Protein AF-A0A399WDZ6-F1 (afdb_monomer_lite)

Foldseek 3Di:
DPPDPDALVVVQVVLVVLQVVQVVCCVVVVDVDRPSPPPDRDDHPDDPDDDDDPVRVVVLVDCVNPPDDLVNVLVVCCVPVVDDSVCSVPFDPVQADPVVRGGD

pLDDT: mean 90.67, std 9.05, range [41.16, 97.75]

Structure (mmCIF, N/CA/C/O backbone):
data_AF-A0A399WDZ6-F1
#
_entry.id   AF-A0A399WDZ6-F1
#
loop_
_atom_site.group_PDB
_atom_site.id
_atom_site.type_symbol
_atom_site.label_atom_id
_atom_site.label_alt_id
_atom_site.label_comp_id
_atom_site.label_asym_id
_atom_site.label_entity_id
_atom_site.label_seq_id
_atom_site.pdbx_PDB_ins_code
_atom_site.Cartn_x
_atom_site.Cartn_y
_atom_site.Cartn_z
_atom_site.occupancy
_atom_site.B_iso_or_equiv
_atom_site.auth_seq_id
_atom_site.auth_comp_id
_atom_site.auth_asym_id
_atom_site.auth_atom_id
_atom_site.pdbx_PDB_model_num
ATOM 1 N N . MET A 1 1 ? 4.272 -5.775 28.951 1.00 41.16 1 MET A N 1
ATOM 2 C CA . MET A 1 1 ? 4.344 -7.203 28.581 1.00 41.16 1 MET A CA 1
ATOM 3 C C . MET A 1 1 ? 3.533 -7.409 27.307 1.00 41.16 1 MET A C 1
ATOM 5 O O . MET A 1 1 ? 2.315 -7.360 27.382 1.00 41.16 1 MET A O 1
ATOM 9 N N . GLN A 1 2 ? 4.178 -7.567 26.145 1.00 49.94 2 GLN A N 1
ATOM 10 C CA . GLN A 1 2 ? 3.526 -8.146 24.962 1.00 49.94 2 GLN A CA 1
ATOM 11 C C . GLN A 1 2 ? 3.496 -9.661 25.185 1.00 49.94 2 GLN A C 1
ATOM 13 O O . GLN A 1 2 ? 4.463 -10.357 24.896 1.00 49.94 2 GLN A O 1
ATOM 18 N N . LYS A 1 3 ? 2.438 -10.148 25.831 1.00 55.03 3 LYS A N 1
ATOM 19 C CA . LYS A 1 3 ? 2.108 -11.573 25.844 1.00 55.03 3 LYS A CA 1
ATOM 20 C C . LYS A 1 3 ? 1.073 -11.753 24.744 1.00 55.03 3 LYS A C 1
ATOM 22 O O . LYS A 1 3 ? -0.061 -11.356 24.954 1.00 55.03 3 LYS A O 1
ATOM 27 N N . ASP A 1 4 ? 1.567 -12.157 23.574 1.00 60.12 4 ASP A N 1
ATOM 28 C CA . ASP A 1 4 ? 0.886 -12.744 22.406 1.00 60.12 4 ASP A CA 1
ATOM 29 C C . ASP A 1 4 ? 1.540 -12.224 21.118 1.00 60.12 4 ASP A C 1
ATOM 31 O O . ASP A 1 4 ? 1.784 -11.029 20.962 1.00 60.12 4 ASP A O 1
ATOM 35 N N . GLY A 1 5 ? 1.879 -13.134 20.200 1.00 74.25 5 GLY A N 1
ATOM 36 C CA . GLY A 1 5 ? 2.764 -12.904 19.045 1.00 74.25 5 GLY A CA 1
ATOM 37 C C . GLY A 1 5 ? 2.246 -11.971 17.938 1.00 74.25 5 GLY A C 1
ATOM 38 O O . GLY A 1 5 ? 2.751 -12.021 16.818 1.00 74.25 5 GLY A O 1
ATOM 39 N N . ALA A 1 6 ? 1.243 -11.132 18.205 1.00 78.81 6 ALA A N 1
ATOM 40 C CA . ALA A 1 6 ? 0.711 -10.176 17.241 1.00 78.81 6 ALA A CA 1
ATOM 41 C C . ALA A 1 6 ? 1.533 -8.875 17.213 1.00 78.81 6 ALA A C 1
ATOM 43 O O . ALA A 1 6 ? 1.940 -8.339 18.245 1.00 78.81 6 ALA A O 1
ATOM 44 N N . LYS A 1 7 ? 1.736 -8.308 16.016 1.00 87.50 7 LYS A N 1
ATOM 45 C CA . LYS A 1 7 ? 2.397 -7.002 15.862 1.00 87.50 7 LYS A CA 1
ATOM 46 C C . LYS A 1 7 ? 1.551 -5.900 16.506 1.00 87.50 7 LYS A C 1
ATOM 48 O O . LYS A 1 7 ? 0.327 -5.902 16.391 1.00 87.50 7 LYS A O 1
ATOM 53 N N . ALA A 1 8 ? 2.205 -4.900 17.098 1.00 90.44 8 ALA A N 1
ATOM 54 C CA . ALA A 1 8 ? 1.529 -3.753 17.715 1.00 90.44 8 ALA A CA 1
ATOM 55 C C . ALA A 1 8 ? 0.570 -3.026 16.751 1.00 90.44 8 ALA A C 1
ATOM 57 O O . ALA A 1 8 ? -0.494 -2.566 17.160 1.00 90.44 8 ALA A O 1
ATOM 58 N N . SER A 1 9 ? 0.911 -2.968 15.458 1.00 90.62 9 SER A N 1
ATOM 59 C CA . SER A 1 9 ? 0.037 -2.427 14.412 1.00 90.62 9 SER A CA 1
ATOM 60 C C . SER A 1 9 ? -1.249 -3.239 14.244 1.00 90.62 9 SER A C 1
ATOM 62 O O . SER A 1 9 ? -2.323 -2.653 14.144 1.00 90.62 9 SER A O 1
ATOM 64 N N . THR A 1 10 ? -1.159 -4.570 14.275 1.00 91.69 10 THR A N 1
ATOM 65 C CA . THR A 1 10 ? -2.316 -5.473 14.221 1.00 91.69 10 THR A CA 1
ATOM 66 C C . THR A 1 10 ? -3.226 -5.265 15.426 1.00 91.69 10 THR A C 1
ATOM 68 O O . THR A 1 10 ? -4.429 -5.084 15.260 1.00 91.69 10 THR A O 1
ATOM 71 N N . VAL A 1 11 ? -2.657 -5.202 16.634 1.00 92.75 11 VAL A N 1
ATOM 72 C CA . VAL A 1 11 ? -3.432 -4.943 17.858 1.00 92.75 11 VAL A CA 1
ATOM 73 C C . VAL A 1 11 ? -4.136 -3.587 17.779 1.00 92.75 11 VAL A C 1
ATOM 75 O O . VAL A 1 11 ? -5.332 -3.496 18.035 1.00 92.75 11 VAL A O 1
ATOM 78 N N . ASN A 1 12 ? -3.434 -2.537 17.345 1.00 93.62 12 ASN A N 1
ATOM 79 C CA . ASN A 1 12 ? -4.028 -1.211 17.173 1.00 93.62 12 ASN A CA 1
ATOM 80 C C . ASN A 1 12 ? -5.157 -1.193 16.134 1.00 93.62 12 ASN A C 1
ATOM 82 O O . ASN A 1 12 ? -6.135 -0.461 16.315 1.00 93.62 12 ASN A O 1
ATOM 86 N N . GLN A 1 13 ? -5.043 -1.985 15.065 1.00 94.06 13 GLN A N 1
ATOM 87 C CA . GLN A 1 13 ? -6.107 -2.142 14.077 1.00 94.06 13 GLN A CA 1
ATOM 88 C C . GLN A 1 13 ? -7.344 -2.783 14.712 1.00 94.06 13 GLN A C 1
ATOM 90 O O . GLN A 1 13 ? -8.441 -2.246 14.571 1.00 94.06 13 GLN A O 1
ATOM 95 N N . TYR A 1 14 ? -7.175 -3.861 15.483 1.00 94.12 14 TYR A N 1
ATOM 96 C CA . TYR A 1 14 ? -8.278 -4.497 16.208 1.00 94.12 14 TYR A CA 1
ATOM 97 C C . TYR A 1 14 ? -8.916 -3.558 17.231 1.00 94.12 14 TYR A C 1
ATOM 99 O O . TYR A 1 14 ? -10.137 -3.427 17.251 1.00 94.12 14 TYR A O 1
ATOM 107 N N . CYS A 1 15 ? -8.119 -2.827 18.015 1.00 94.62 15 CYS A N 1
ATOM 108 C CA . CYS A 1 15 ? -8.645 -1.819 18.935 1.00 94.62 15 CYS A CA 1
ATOM 109 C C . CYS A 1 15 ? -9.438 -0.725 18.206 1.00 94.62 15 CYS A C 1
ATOM 111 O O . CYS A 1 15 ? -10.425 -0.236 18.748 1.00 94.62 15 CYS A O 1
ATOM 113 N N . SER A 1 16 ? -9.025 -0.343 16.993 1.00 94.75 16 SER A N 1
ATOM 114 C CA . SER A 1 16 ? -9.726 0.675 16.199 1.00 94.75 16 SER A CA 1
ATOM 115 C C . SER A 1 16 ? -11.075 0.160 15.687 1.00 94.75 16 SER A C 1
ATOM 117 O O . SER A 1 16 ? -12.072 0.864 15.808 1.00 94.75 16 SER A O 1
ATOM 119 N N . VAL A 1 17 ? -11.125 -1.082 15.192 1.00 96.00 17 VAL A N 1
ATOM 120 C CA . VAL A 1 17 ? -12.378 -1.732 14.766 1.00 96.00 17 VAL A CA 1
ATOM 121 C C . VAL A 1 17 ? -13.325 -1.924 15.951 1.00 96.00 17 VAL A C 1
ATOM 123 O O . VAL A 1 17 ? -14.499 -1.579 15.863 1.00 96.00 17 VAL A O 1
ATOM 126 N N . LEU A 1 18 ? -12.820 -2.413 17.085 1.00 95.62 18 LEU A N 1
ATOM 127 C CA . LEU A 1 18 ? -13.633 -2.629 18.281 1.00 95.62 18 LEU A CA 1
ATOM 128 C C . LEU A 1 18 ? -14.184 -1.313 18.842 1.00 95.62 18 LEU A C 1
ATOM 130 O O . LEU A 1 18 ? -15.350 -1.251 19.225 1.00 95.62 18 LEU A O 1
ATOM 134 N N . ARG A 1 19 ? -13.369 -0.249 18.849 1.00 95.94 19 ARG A N 1
ATOM 135 C CA . ARG A 1 19 ? -13.824 1.088 19.238 1.00 95.94 19 ARG A CA 1
ATOM 136 C C . ARG A 1 19 ? -14.983 1.550 18.356 1.00 95.94 19 ARG A C 1
ATOM 138 O O . ARG A 1 19 ? -15.988 1.962 18.916 1.00 95.94 19 ARG A O 1
ATOM 145 N N . LEU A 1 20 ? -14.863 1.410 17.032 1.00 96.00 20 LEU A N 1
ATOM 146 C CA . LEU A 1 20 ? -15.913 1.779 16.077 1.00 96.00 20 LEU A CA 1
ATOM 147 C C . LEU A 1 20 ? -17.227 1.029 16.343 1.00 96.00 20 LEU A C 1
ATOM 149 O O . LEU A 1 20 ? -18.284 1.648 16.408 1.00 96.00 20 LEU A O 1
ATOM 153 N N . ILE A 1 21 ? -17.160 -0.293 16.529 1.00 96.81 21 ILE A N 1
ATOM 154 C CA . ILE A 1 21 ? -18.346 -1.120 16.803 1.00 96.81 21 ILE A CA 1
ATOM 155 C C . ILE A 1 21 ? -19.033 -0.675 18.100 1.00 96.81 21 ILE A C 1
ATOM 157 O O . ILE A 1 21 ? -20.256 -0.571 18.151 1.00 96.81 21 ILE A O 1
ATOM 161 N N . LEU A 1 22 ? -18.258 -0.398 19.151 1.00 96.75 22 LEU A N 1
ATOM 162 C CA . LEU A 1 22 ? -18.805 0.011 20.443 1.00 96.75 22 LEU A CA 1
ATOM 163 C C . LEU A 1 22 ? -19.307 1.456 20.443 1.00 96.75 22 LEU A C 1
ATOM 165 O O . LEU A 1 22 ? -20.286 1.738 21.121 1.00 96.75 22 LEU A O 1
ATOM 169 N N . ASP A 1 23 ? -18.698 2.354 19.666 1.00 96.50 23 ASP A N 1
ATOM 170 C CA . ASP A 1 23 ? -19.241 3.699 19.448 1.00 96.50 23 ASP A CA 1
ATOM 171 C C . ASP A 1 23 ? -20.613 3.620 18.766 1.00 96.50 23 ASP A C 1
ATOM 173 O O . ASP A 1 23 ? -21.557 4.271 19.211 1.00 96.50 23 ASP A O 1
ATOM 177 N N . MET A 1 24 ? -20.758 2.758 17.756 1.00 97.56 24 MET A N 1
ATOM 178 C CA . MET A 1 24 ? -22.051 2.491 17.119 1.00 97.56 24 MET A CA 1
ATOM 179 C C . MET A 1 24 ? -23.059 1.893 18.116 1.00 97.56 24 MET A C 1
ATOM 181 O O . MET A 1 24 ? -24.202 2.329 18.175 1.00 97.56 24 MET A O 1
ATOM 185 N N . ALA A 1 25 ? -22.639 0.955 18.970 1.00 97.00 25 ALA A N 1
ATOM 186 C CA . ALA A 1 25 ? -23.511 0.379 19.997 1.00 97.00 25 ALA A CA 1
ATOM 187 C C . ALA A 1 25 ? -23.975 1.409 21.049 1.00 97.00 25 ALA A C 1
ATOM 189 O O . ALA A 1 25 ? -25.088 1.297 21.563 1.00 97.00 25 ALA A O 1
ATOM 190 N N . VAL A 1 26 ? -23.152 2.416 21.362 1.00 97.44 26 VAL A N 1
ATOM 191 C CA . VAL A 1 26 ? -23.557 3.551 22.210 1.00 97.44 26 VAL A CA 1
ATOM 192 C C . VAL A 1 26 ? -24.578 4.433 21.494 1.00 97.44 26 VAL A C 1
ATOM 194 O O . VAL A 1 26 ? -25.572 4.826 22.103 1.00 97.44 26 VAL A O 1
ATOM 197 N N . GLN A 1 27 ? -24.363 4.732 20.208 1.00 97.00 27 GLN A N 1
ATOM 198 C CA . GLN A 1 27 ? -25.297 5.532 19.401 1.00 97.00 27 GLN A CA 1
ATOM 199 C C . GLN A 1 27 ? -26.683 4.881 19.328 1.00 97.00 27 GLN A C 1
ATOM 201 O O . GLN A 1 27 ? -27.691 5.552 19.543 1.00 97.00 27 GLN A O 1
ATOM 206 N N . GLU A 1 28 ? -26.716 3.564 19.138 1.00 97.75 28 GLU A N 1
ATOM 207 C CA . GLU A 1 28 ? -27.934 2.745 19.126 1.00 97.75 28 GLU A CA 1
ATOM 208 C C . GLU A 1 28 ? -28.486 2.448 20.535 1.00 97.75 28 GLU A C 1
ATOM 210 O O . GLU A 1 28 ? -29.461 1.715 20.686 1.00 97.75 28 GLU A O 1
ATOM 215 N N . ARG A 1 29 ? -27.876 3.007 21.592 1.00 96.06 29 ARG A N 1
ATOM 216 C CA . ARG A 1 29 ? -28.270 2.834 23.004 1.00 96.06 29 ARG A CA 1
ATOM 217 C C . ARG A 1 29 ? -28.307 1.373 23.475 1.00 96.06 29 ARG A C 1
ATOM 219 O O . ARG A 1 29 ? -28.985 1.054 24.449 1.00 96.06 29 ARG A O 1
ATOM 226 N N . VAL A 1 30 ? -27.552 0.494 22.819 1.00 97.25 30 VAL A N 1
ATOM 227 C CA . VAL A 1 30 ? -27.364 -0.909 23.228 1.00 97.25 30 VAL A CA 1
ATOM 228 C C . VAL A 1 30 ? -26.467 -0.986 24.463 1.00 97.25 30 VAL A C 1
ATOM 230 O O . VAL A 1 30 ? -26.659 -1.836 25.330 1.00 97.25 30 VAL A O 1
ATOM 233 N N . VAL A 1 31 ? -25.494 -0.078 24.563 1.00 94.81 31 VAL A N 1
ATOM 234 C CA . VAL A 1 31 ? -24.624 0.087 25.732 1.00 94.81 31 VAL A CA 1
ATOM 235 C C . VAL A 1 31 ? -24.556 1.557 26.140 1.00 94.81 31 VAL A C 1
ATOM 237 O O . VAL A 1 31 ? -24.675 2.451 25.309 1.00 94.81 31 VAL A O 1
ATOM 240 N N . ASN A 1 32 ? -24.335 1.821 27.428 1.00 95.12 32 ASN A N 1
ATOM 241 C CA . ASN A 1 32 ? -24.350 3.190 27.963 1.00 95.12 32 ASN A CA 1
ATOM 242 C C . ASN A 1 32 ? -23.097 3.999 27.599 1.00 95.12 32 ASN A C 1
ATOM 244 O O . ASN A 1 32 ? -23.141 5.225 27.533 1.00 95.12 32 ASN A O 1
ATOM 248 N N . SER A 1 33 ? -21.961 3.329 27.418 1.00 94.19 33 SER A N 1
ATOM 249 C CA . SER A 1 33 ? -20.684 3.970 27.118 1.00 94.19 33 SER A CA 1
ATOM 250 C C . SER A 1 33 ? -19.732 3.004 26.420 1.00 94.19 33 SER A C 1
ATOM 252 O O . SER A 1 33 ? -19.873 1.783 26.518 1.00 94.19 33 SER A O 1
ATOM 254 N N . ASN A 1 34 ? -18.754 3.555 25.698 1.00 94.69 34 ASN A N 1
ATOM 255 C CA . ASN A 1 34 ? -17.761 2.761 24.991 1.00 94.69 34 ASN A CA 1
ATOM 256 C C . ASN A 1 34 ? -16.559 2.469 25.915 1.00 94.69 34 ASN A C 1
ATOM 258 O O . ASN A 1 34 ? -15.770 3.384 26.180 1.00 94.69 34 ASN A O 1
ATOM 262 N N . PRO A 1 35 ? -16.337 1.211 26.350 1.00 92.25 35 PRO A N 1
ATOM 263 C CA . PRO A 1 35 ? -15.205 0.858 27.213 1.00 92.25 35 PRO A CA 1
ATOM 264 C C . PRO A 1 35 ? -13.839 1.083 26.542 1.00 92.25 35 PRO A C 1
ATOM 266 O O . PRO A 1 35 ? -12.814 1.156 27.219 1.00 92.25 35 PRO A O 1
ATOM 269 N N . MET A 1 36 ? -13.799 1.242 25.216 1.00 93.75 36 MET A N 1
ATOM 270 C CA . MET A 1 36 ? -12.569 1.481 24.463 1.00 93.75 36 MET A CA 1
ATOM 271 C C . MET A 1 36 ? -12.098 2.938 24.478 1.00 93.75 36 MET A C 1
ATOM 273 O O . MET A 1 36 ? -10.989 3.190 23.997 1.00 93.75 36 MET A O 1
ATOM 277 N N . GLN A 1 37 ? -12.870 3.898 25.007 1.00 87.31 37 GLN A N 1
ATOM 278 C CA . GLN A 1 37 ? -12.495 5.324 25.000 1.00 87.31 37 GLN A CA 1
ATOM 279 C C . GLN A 1 37 ? -11.148 5.598 25.692 1.00 87.31 37 GLN A C 1
ATOM 281 O O . GLN A 1 37 ? -10.373 6.423 25.211 1.00 87.31 37 GLN A O 1
ATOM 286 N N . GLY A 1 38 ? -10.815 4.859 26.756 1.00 87.44 38 GLY A N 1
ATOM 287 C CA . GLY A 1 38 ? -9.557 5.013 27.503 1.00 87.44 38 GLY A CA 1
ATOM 288 C C . GLY A 1 38 ? -8.378 4.174 26.995 1.00 87.44 38 GLY A C 1
ATOM 289 O O . GLY A 1 38 ? -7.262 4.309 27.500 1.00 87.44 38 GLY A O 1
ATOM 290 N N . VAL A 1 39 ? -8.592 3.295 26.009 1.00 92.38 39 VAL A N 1
ATOM 291 C CA . VAL A 1 39 ? -7.550 2.371 25.540 1.00 92.38 39 VAL A CA 1
ATOM 292 C C . VAL A 1 39 ? -6.524 3.127 24.699 1.00 92.38 39 VAL A C 1
ATOM 294 O O . VAL A 1 39 ? -6.832 3.665 23.632 1.00 92.38 39 VAL A O 1
ATOM 297 N N . LYS A 1 40 ? -5.283 3.170 25.193 1.00 91.31 40 LYS A N 1
ATOM 298 C CA . LYS A 1 40 ? -4.155 3.803 24.503 1.00 91.31 40 LYS A CA 1
ATOM 299 C C . LYS A 1 40 ? -3.639 2.898 23.390 1.00 91.31 40 LYS A C 1
ATOM 301 O O . LYS A 1 40 ? -3.518 1.688 23.565 1.00 91.31 40 LYS A O 1
ATOM 306 N N . ARG A 1 41 ? -3.288 3.505 22.255 1.00 90.94 41 ARG A N 1
ATOM 307 C CA . ARG A 1 41 ? -2.611 2.797 21.166 1.00 90.94 41 ARG A CA 1
ATOM 308 C C . ARG A 1 41 ? -1.228 2.343 21.617 1.00 90.94 41 ARG A C 1
ATOM 310 O O . ARG A 1 41 ? -0.506 3.083 22.285 1.00 90.94 41 ARG A O 1
ATOM 317 N N . LEU A 1 42 ? -0.858 1.137 21.213 1.00 91.62 42 LEU A N 1
ATOM 318 C CA . LEU A 1 42 ? 0.497 0.634 21.367 1.00 91.62 42 LEU A CA 1
ATOM 319 C C . LEU A 1 42 ? 1.442 1.435 20.472 1.00 91.62 42 LEU A C 1
ATOM 321 O O . LEU A 1 42 ? 1.073 1.820 19.359 1.00 91.62 42 LEU A O 1
ATOM 325 N N . LYS A 1 43 ? 2.673 1.649 20.939 1.00 89.00 43 LYS A N 1
ATOM 326 C CA . LYS A 1 43 ? 3.728 2.215 20.101 1.00 89.00 43 LYS A CA 1
ATOM 327 C C . LYS A 1 43 ? 4.010 1.243 18.953 1.00 89.00 43 LYS A C 1
ATOM 329 O O . LYS A 1 43 ? 4.231 0.056 19.183 1.00 89.00 43 LYS A O 1
ATOM 334 N N . VAL A 1 44 ? 3.960 1.755 17.730 1.00 88.19 44 VAL A N 1
ATOM 335 C CA . VAL A 1 44 ? 4.340 1.022 16.523 1.00 88.19 44 VAL A C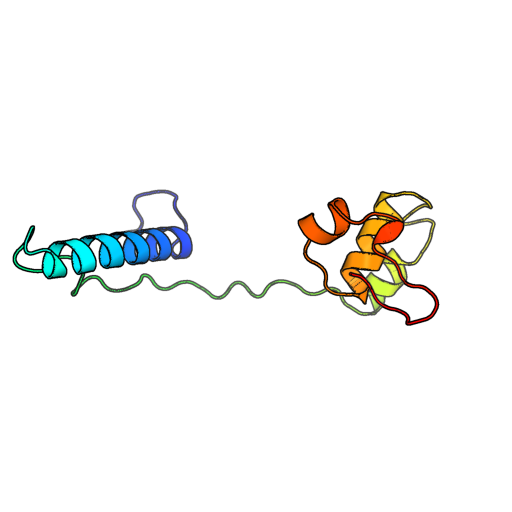A 1
ATOM 336 C C . VAL A 1 44 ? 5.636 1.644 16.052 1.00 88.19 44 VAL A C 1
ATOM 338 O O . VAL A 1 44 ? 5.666 2.840 15.771 1.00 88.19 44 VAL A O 1
ATOM 341 N N . ASP A 1 45 ? 6.698 0.852 15.996 1.00 84.56 45 ASP A N 1
ATOM 342 C CA . ASP A 1 45 ? 7.940 1.328 15.409 1.00 84.56 45 ASP A CA 1
ATOM 343 C C . ASP A 1 45 ? 7.751 1.471 13.899 1.00 84.56 45 ASP A C 1
ATOM 345 O O . ASP A 1 45 ? 7.273 0.556 13.217 1.00 84.56 45 ASP A O 1
ATOM 349 N N . GLU A 1 46 ? 8.098 2.645 13.376 1.00 77.50 46 GLU A N 1
ATOM 350 C CA . GLU A 1 46 ? 8.055 2.900 11.945 1.00 77.50 46 GLU A CA 1
ATOM 351 C C . GLU A 1 46 ? 9.084 2.014 11.251 1.00 77.50 46 GLU A C 1
ATOM 353 O O . GLU A 1 46 ? 10.289 2.264 11.267 1.00 77.50 46 GLU A O 1
ATOM 358 N N . THR A 1 47 ? 8.604 0.956 10.607 1.00 78.38 47 THR A N 1
ATOM 359 C CA . THR A 1 47 ? 9.445 0.196 9.694 1.00 78.38 47 THR A CA 1
ATOM 360 C C . THR A 1 47 ? 9.497 0.978 8.390 1.00 78.38 47 THR A C 1
ATOM 362 O O . THR A 1 47 ? 8.530 0.978 7.622 1.00 78.38 47 THR A O 1
ATOM 365 N N . ARG A 1 48 ? 10.608 1.675 8.126 1.00 78.88 48 ARG A N 1
ATOM 366 C CA . ARG A 1 48 ? 10.828 2.263 6.801 1.00 78.88 48 ARG A CA 1
ATOM 367 C C . ARG A 1 48 ? 10.803 1.137 5.777 1.00 78.88 48 ARG A C 1
ATOM 369 O O . ARG A 1 48 ? 11.626 0.223 5.825 1.00 78.88 48 ARG A O 1
ATOM 376 N N . LYS A 1 49 ? 9.847 1.197 4.852 1.00 83.62 49 LYS A N 1
ATOM 377 C CA . LYS A 1 49 ? 9.855 0.307 3.694 1.00 83.62 49 LYS A CA 1
ATOM 378 C C . LYS A 1 49 ? 11.078 0.670 2.861 1.00 83.62 49 LYS A C 1
ATOM 380 O O . LYS A 1 49 ? 11.223 1.821 2.454 1.00 83.62 49 LYS A O 1
ATOM 385 N N . ARG A 1 50 ? 11.969 -0.298 2.649 1.00 92.12 50 ARG A N 1
ATOM 386 C CA . ARG A 1 50 ? 13.092 -0.136 1.727 1.00 92.12 50 ARG A CA 1
ATOM 387 C C . ARG A 1 50 ? 12.533 0.158 0.338 1.00 92.12 50 ARG A C 1
ATOM 389 O O . ARG A 1 50 ? 11.646 -0.552 -0.131 1.00 92.12 50 ARG A O 1
ATOM 396 N N . ILE A 1 51 ? 13.071 1.193 -0.288 1.00 91.88 51 ILE A N 1
ATOM 397 C CA . ILE A 1 51 ? 12.813 1.526 -1.685 1.00 91.88 51 ILE A CA 1
ATOM 398 C C . ILE A 1 51 ? 13.987 1.056 -2.538 1.00 91.88 51 ILE A C 1
ATOM 400 O O . ILE A 1 51 ? 15.108 0.947 -2.036 1.00 91.88 51 ILE A O 1
ATOM 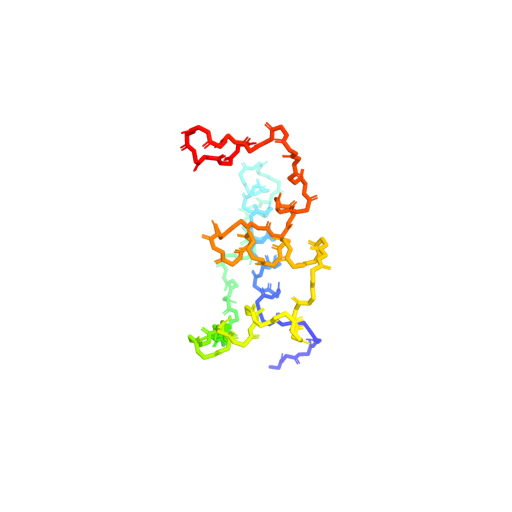404 N N . LEU A 1 52 ? 13.709 0.762 -3.805 1.00 93.12 52 LEU A N 1
ATOM 405 C CA . LEU A 1 52 ? 14.746 0.403 -4.763 1.00 93.12 52 LEU A CA 1
ATOM 406 C C . LEU A 1 52 ? 15.622 1.620 -5.063 1.00 93.12 52 LEU A C 1
ATOM 408 O O . LEU A 1 52 ? 15.119 2.736 -5.207 1.00 93.12 52 LEU A O 1
ATOM 412 N N . THR A 1 53 ? 16.926 1.400 -5.174 1.00 95.62 53 THR A N 1
ATOM 413 C CA . THR A 1 53 ? 17.855 2.424 -5.661 1.00 95.62 53 THR A CA 1
ATOM 414 C C . THR A 1 53 ? 17.838 2.483 -7.189 1.00 95.62 53 THR A C 1
ATOM 416 O O . THR A 1 53 ? 17.433 1.538 -7.867 1.00 95.62 53 THR A O 1
ATOM 419 N N . ASN A 1 54 ? 18.343 3.576 -7.764 1.00 94.50 54 ASN A N 1
ATOM 420 C CA . ASN A 1 54 ? 18.476 3.698 -9.220 1.00 94.50 54 ASN A CA 1
ATOM 421 C C . ASN A 1 54 ? 19.366 2.601 -9.829 1.00 94.50 54 ASN A C 1
ATOM 423 O O . ASN A 1 54 ? 19.135 2.173 -10.956 1.00 94.50 54 ASN A O 1
ATOM 427 N N . GLU A 1 55 ? 20.380 2.136 -9.097 1.00 96.00 55 GLU A N 1
ATOM 428 C CA . GLU A 1 55 ? 21.247 1.038 -9.537 1.00 96.00 55 GLU A CA 1
ATOM 429 C C . GLU A 1 55 ? 20.497 -0.294 -9.564 1.00 96.00 55 GLU A C 1
ATOM 431 O O . GLU A 1 55 ? 20.643 -1.070 -10.504 1.00 96.00 55 GLU A O 1
ATOM 436 N N . GLU A 1 56 ? 19.655 -0.545 -8.563 1.00 93.75 56 GLU A N 1
ATOM 437 C CA . GLU A 1 56 ? 18.816 -1.742 -8.498 1.00 93.75 56 GLU A CA 1
ATOM 438 C C . GLU A 1 56 ? 17.757 -1.738 -9.599 1.00 93.75 56 GLU A C 1
ATOM 440 O O . GLU A 1 56 ? 17.557 -2.761 -1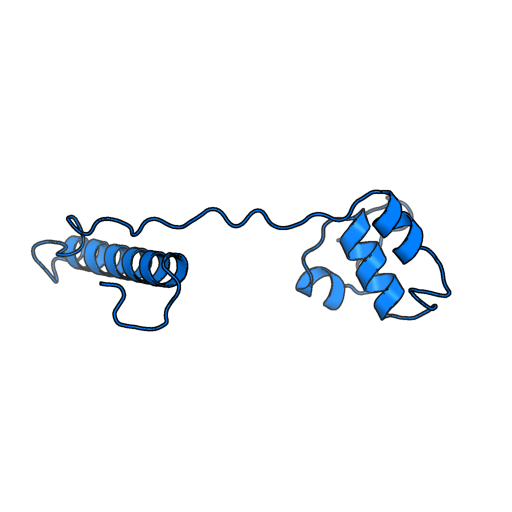0.247 1.00 93.75 56 GLU A O 1
ATOM 445 N N . ILE A 1 57 ? 17.145 -0.584 -9.877 1.00 94.25 57 ILE A N 1
ATOM 446 C CA . ILE A 1 57 ? 16.218 -0.424 -11.004 1.00 94.25 57 ILE A CA 1
ATOM 447 C C . ILE A 1 57 ? 16.929 -0.738 -12.324 1.00 94.25 57 ILE A C 1
ATOM 449 O O . ILE A 1 57 ? 16.419 -1.525 -13.116 1.00 94.25 57 ILE A O 1
ATOM 453 N N . LYS A 1 58 ? 18.137 -0.198 -12.546 1.00 93.56 58 LYS A N 1
ATOM 454 C CA . LYS A 1 58 ? 18.934 -0.510 -13.745 1.00 93.56 58 LYS A CA 1
ATOM 455 C C . LYS A 1 58 ? 19.236 -2.004 -13.870 1.00 93.56 58 LYS A C 1
ATOM 457 O O . LYS A 1 58 ? 19.141 -2.533 -14.969 1.00 93.56 58 LYS A O 1
ATOM 462 N N . ARG A 1 59 ? 19.548 -2.687 -12.763 1.00 93.88 59 ARG A N 1
ATOM 463 C CA . ARG A 1 59 ? 19.754 -4.146 -12.763 1.00 93.88 59 ARG A CA 1
ATOM 464 C C . ARG A 1 59 ? 18.477 -4.912 -13.099 1.00 93.88 59 ARG A C 1
ATOM 466 O O . ARG A 1 59 ? 18.555 -5.891 -13.818 1.00 93.88 59 ARG A O 1
ATOM 473 N N . ILE A 1 60 ? 17.314 -4.474 -12.618 1.00 92.69 60 ILE A N 1
ATOM 474 C CA . ILE A 1 60 ? 16.023 -5.114 -12.936 1.00 92.69 60 ILE A CA 1
ATOM 475 C C . ILE A 1 60 ? 15.662 -4.953 -14.421 1.00 92.69 60 ILE A C 1
ATOM 477 O O . ILE A 1 60 ? 14.972 -5.801 -14.978 1.00 92.69 60 ILE A O 1
ATOM 481 N N . LEU A 1 61 ? 16.111 -3.877 -15.072 1.00 91.06 61 LEU A N 1
ATOM 482 C CA . LEU A 1 61 ? 15.876 -3.662 -16.503 1.00 91.06 61 LEU A CA 1
ATOM 483 C C . LEU A 1 61 ? 16.696 -4.601 -17.401 1.00 91.06 61 LEU A C 1
ATOM 485 O O . LEU A 1 61 ? 16.309 -4.798 -18.556 1.00 91.06 61 LEU A O 1
ATOM 489 N N . ASP A 1 62 ? 17.786 -5.168 -16.877 1.00 93.38 62 ASP A N 1
ATOM 490 C CA . ASP A 1 62 ? 18.632 -6.136 -17.571 1.00 93.38 62 ASP A CA 1
ATOM 491 C C . ASP A 1 62 ? 17.866 -7.446 -17.819 1.00 93.38 62 ASP A C 1
ATOM 493 O O . ASP A 1 62 ? 17.300 -8.048 -16.904 1.00 93.38 62 ASP A O 1
ATOM 497 N N . GLU A 1 63 ? 17.853 -7.900 -19.071 1.00 88.06 63 GLU A N 1
ATOM 498 C CA . GLU A 1 63 ? 17.144 -9.109 -19.496 1.00 88.06 63 GLU A CA 1
ATOM 499 C C . GLU A 1 63 ? 17.722 -10.390 -18.874 1.00 88.06 63 GLU A C 1
ATOM 501 O O . GLU A 1 63 ? 16.995 -11.363 -18.683 1.00 88.06 63 GLU A O 1
ATOM 506 N N . SER A 1 64 ? 19.000 -10.382 -18.484 1.00 89.94 64 SER A N 1
ATOM 507 C CA . SER A 1 64 ? 19.611 -11.495 -17.749 1.00 89.94 64 SER A CA 1
ATOM 508 C C . SER A 1 64 ? 19.053 -11.651 -16.328 1.00 89.94 64 SER A C 1
ATOM 510 O O . SER A 1 64 ? 19.049 -12.755 -15.782 1.00 89.94 64 SER A O 1
ATOM 512 N N . VAL A 1 65 ? 18.559 -10.559 -15.732 1.00 90.56 65 VAL A N 1
ATOM 513 C CA . VAL A 1 65 ? 17.965 -10.526 -14.386 1.00 90.56 65 VAL A CA 1
ATOM 514 C C . VAL A 1 65 ? 16.456 -10.717 -14.455 1.00 90.56 65 VAL A C 1
ATOM 516 O O . VAL A 1 65 ? 15.883 -11.436 -13.635 1.00 90.56 65 VAL A O 1
ATOM 519 N N . LEU A 1 66 ? 15.809 -10.075 -15.427 1.00 91.69 66 LEU A N 1
ATOM 520 C CA . LEU A 1 66 ? 14.374 -10.157 -15.648 1.00 91.69 66 LEU A CA 1
ATOM 521 C C . LEU A 1 66 ? 14.094 -10.494 -17.123 1.00 91.69 66 LEU A C 1
ATOM 523 O O . LEU A 1 66 ? 13.923 -9.580 -17.940 1.00 91.69 66 LEU A O 1
ATOM 527 N N . PRO A 1 67 ? 14.043 -11.797 -17.463 1.00 92.00 67 PRO A N 1
ATOM 528 C CA . PRO A 1 67 ? 13.836 -12.266 -18.829 1.00 92.00 67 PRO A CA 1
ATOM 529 C C . PRO A 1 67 ? 12.494 -11.834 -19.412 1.00 92.00 67 PRO A C 1
ATOM 531 O O . PRO A 1 67 ? 11.542 -11.536 -18.686 1.00 92.00 67 PRO A O 1
ATOM 534 N N . MET A 1 68 ? 12.388 -11.835 -20.741 1.00 91.44 68 MET A N 1
ATOM 535 C CA . MET A 1 68 ? 11.130 -11.527 -21.419 1.00 91.44 68 MET A CA 1
ATOM 536 C C . MET A 1 68 ? 10.028 -12.508 -21.014 1.00 91.44 68 MET A C 1
ATOM 538 O O . MET A 1 68 ? 10.180 -13.724 -21.096 1.00 91.44 68 MET A O 1
ATOM 542 N N . GLY A 1 69 ? 8.900 -11.957 -20.572 1.00 91.62 69 GLY A N 1
ATOM 543 C CA . GLY A 1 69 ? 7.808 -12.735 -20.006 1.00 91.62 69 GLY A CA 1
ATOM 544 C C . GLY A 1 69 ? 6.715 -11.854 -19.414 1.00 91.62 69 GLY A C 1
ATOM 545 O O . GLY A 1 69 ? 6.799 -10.620 -19.411 1.00 91.62 69 GLY A O 1
ATOM 546 N N . ARG A 1 70 ? 5.668 -12.501 -18.895 1.00 90.38 70 ARG A N 1
ATOM 547 C CA . ARG A 1 70 ? 4.527 -11.809 -18.274 1.00 90.38 70 ARG A CA 1
ATOM 548 C C . ARG A 1 70 ? 4.930 -11.147 -16.959 1.00 90.38 70 ARG A C 1
ATOM 550 O O . ARG A 1 70 ? 4.463 -10.056 -16.654 1.00 90.38 70 ARG A O 1
ATOM 557 N N . GLU A 1 71 ? 5.836 -11.778 -16.224 1.00 91.44 71 GLU A N 1
ATOM 558 C CA . GLU A 1 71 ? 6.409 -11.301 -14.969 1.00 91.44 71 GLU A CA 1
ATOM 559 C C . GLU A 1 71 ? 7.166 -9.995 -15.194 1.00 91.44 71 GLU A C 1
ATOM 561 O O . GLU A 1 71 ? 6.972 -9.030 -14.454 1.00 91.44 71 GLU A O 1
ATOM 566 N N . ARG A 1 72 ? 7.964 -9.933 -16.270 1.00 94.12 72 ARG A N 1
ATOM 567 C CA . ARG A 1 72 ? 8.669 -8.713 -16.666 1.00 94.12 72 ARG A CA 1
ATOM 568 C C . ARG A 1 72 ? 7.699 -7.578 -16.933 1.00 94.12 72 ARG A C 1
ATOM 570 O O . ARG A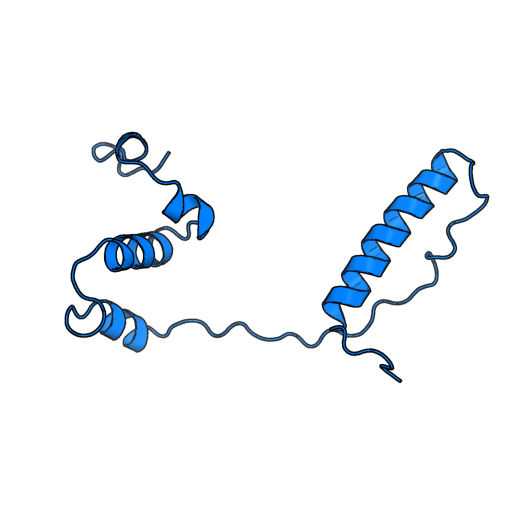 1 72 ? 7.855 -6.499 -16.374 1.00 94.12 72 ARG A O 1
ATOM 577 N N . MET A 1 73 ? 6.677 -7.827 -17.747 1.00 91.50 73 MET A N 1
ATOM 578 C CA . MET A 1 73 ? 5.664 -6.819 -18.053 1.00 91.50 73 MET A CA 1
ATOM 579 C C . MET A 1 73 ? 4.950 -6.332 -16.783 1.00 91.50 73 MET A C 1
ATOM 581 O O . MET A 1 73 ? 4.843 -5.127 -16.577 1.00 91.50 73 MET A O 1
ATOM 585 N N . ALA A 1 74 ? 4.540 -7.242 -15.895 1.00 94.00 74 ALA A N 1
ATOM 586 C CA . ALA A 1 74 ? 3.873 -6.894 -14.642 1.00 94.00 74 ALA A CA 1
ATOM 587 C C . ALA A 1 74 ? 4.763 -6.050 -13.711 1.00 94.00 74 ALA A C 1
ATOM 589 O O . ALA A 1 74 ? 4.313 -5.039 -13.170 1.00 94.00 74 ALA A O 1
ATOM 590 N N . ILE A 1 75 ? 6.035 -6.430 -13.551 1.00 94.44 75 ILE A N 1
ATOM 591 C CA . ILE A 1 75 ? 6.994 -5.696 -12.714 1.00 94.44 75 ILE A CA 1
ATOM 592 C C . ILE A 1 75 ? 7.252 -4.302 -13.285 1.00 94.44 75 ILE A C 1
ATOM 594 O O . ILE A 1 75 ? 7.216 -3.332 -12.532 1.00 94.44 75 ILE A O 1
ATOM 598 N N . LEU A 1 76 ? 7.480 -4.181 -14.595 1.00 94.06 76 LEU A N 1
ATOM 599 C CA . LEU A 1 76 ? 7.755 -2.888 -15.223 1.00 94.06 76 LEU A CA 1
ATOM 600 C C . LEU A 1 76 ? 6.533 -1.969 -15.185 1.00 94.06 76 LEU A C 1
ATOM 602 O O . LEU A 1 76 ? 6.675 -0.800 -14.837 1.00 94.06 76 LEU A O 1
ATOM 606 N N . ILE A 1 77 ? 5.331 -2.486 -15.457 1.00 93.81 77 ILE A N 1
ATOM 607 C CA . ILE A 1 77 ? 4.099 -1.701 -15.323 1.00 93.81 77 ILE A CA 1
ATOM 608 C C . ILE A 1 77 ? 3.962 -1.213 -13.880 1.00 93.81 77 ILE A C 1
ATOM 610 O O . ILE A 1 77 ? 3.892 -0.010 -13.662 1.00 93.81 77 ILE A O 1
ATOM 614 N N . GLY A 1 78 ? 4.014 -2.105 -12.886 1.00 94.38 78 GLY A N 1
ATOM 615 C CA . GLY A 1 78 ? 3.909 -1.710 -11.478 1.00 94.38 78 GLY A CA 1
ATOM 616 C C . GLY A 1 78 ? 4.979 -0.698 -11.046 1.00 94.38 78 GLY A C 1
ATOM 617 O O . GLY A 1 78 ? 4.683 0.226 -10.291 1.00 94.38 78 GLY A O 1
ATOM 618 N N . MET A 1 79 ? 6.206 -0.834 -11.559 1.00 94.06 79 MET A N 1
ATOM 619 C CA . MET A 1 79 ? 7.324 0.064 -11.262 1.00 94.06 79 MET A CA 1
ATOM 620 C C . MET A 1 79 ? 7.133 1.468 -11.847 1.00 94.06 79 MET A C 1
ATOM 622 O O . MET A 1 79 ? 7.416 2.444 -11.156 1.00 94.06 79 MET A O 1
ATOM 626 N N . PHE A 1 80 ? 6.671 1.581 -13.095 1.00 92.31 80 PHE A N 1
ATOM 627 C CA . PHE A 1 80 ? 6.606 2.865 -13.804 1.00 92.31 80 PHE A CA 1
ATOM 628 C C . PHE A 1 80 ? 5.244 3.560 -13.731 1.00 92.31 80 PHE A C 1
ATOM 630 O O . PHE A 1 80 ? 5.182 4.768 -13.940 1.00 92.31 80 PHE A O 1
ATOM 637 N N . THR A 1 81 ? 4.165 2.842 -13.413 1.00 92.62 81 THR A N 1
ATOM 638 C CA . THR A 1 81 ? 2.815 3.425 -13.296 1.00 92.62 81 THR A CA 1
ATOM 639 C C . THR A 1 81 ? 2.312 3.495 -11.857 1.00 92.62 81 THR A C 1
ATOM 641 O O . THR A 1 81 ? 1.349 4.204 -11.579 1.00 92.62 81 THR A O 1
ATOM 644 N N . GLY A 1 82 ? 2.958 2.785 -10.924 1.00 92.25 82 GLY A N 1
ATOM 645 C CA . GLY A 1 82 ? 2.577 2.779 -9.510 1.00 92.25 82 GLY A CA 1
ATOM 646 C C . GLY A 1 82 ? 1.263 2.050 -9.213 1.00 92.25 82 GLY A C 1
ATOM 647 O O . GLY A 1 82 ? 0.702 2.219 -8.127 1.00 92.25 82 GLY A O 1
ATOM 648 N N . LEU A 1 83 ? 0.760 1.246 -10.155 1.00 94.06 83 LEU A N 1
ATOM 649 C CA . LEU A 1 83 ? -0.442 0.435 -9.963 1.00 94.06 83 LEU A CA 1
ATOM 650 C C . LEU A 1 83 ? -0.276 -0.564 -8.809 1.00 94.06 83 LEU A C 1
ATOM 652 O O . LEU A 1 83 ? 0.810 -1.099 -8.564 1.00 94.06 83 LEU A O 1
ATOM 656 N N . ARG A 1 84 ? -1.378 -0.862 -8.103 1.00 94.50 84 ARG A N 1
ATOM 657 C CA . ARG A 1 84 ? -1.362 -1.934 -7.098 1.00 94.50 84 ARG A CA 1
ATOM 658 C C . ARG A 1 84 ? -1.196 -3.275 -7.797 1.00 94.50 84 ARG A C 1
ATOM 660 O O . ARG A 1 84 ? -1.650 -3.459 -8.920 1.00 94.50 84 ARG A O 1
ATOM 667 N N . LEU A 1 85 ? -0.620 -4.245 -7.087 1.00 94.19 8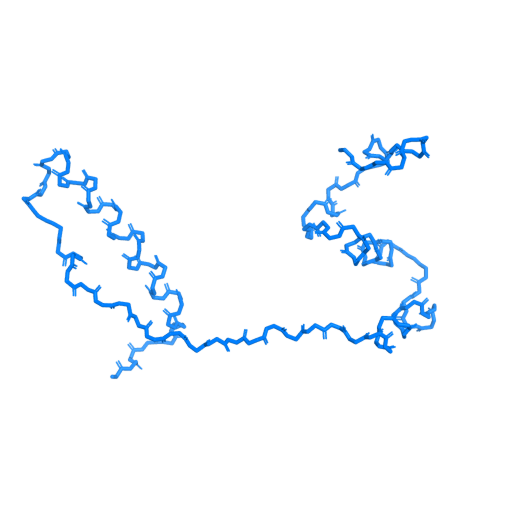5 LEU A N 1
ATOM 668 C CA . LEU A 1 85 ? -0.379 -5.582 -7.633 1.00 94.19 85 LEU A CA 1
ATOM 669 C C . LEU A 1 85 ? -1.643 -6.195 -8.254 1.00 94.19 85 LEU A C 1
ATOM 671 O O . LEU A 1 85 ? -1.579 -6.725 -9.354 1.00 94.19 85 LEU A O 1
ATOM 675 N N . MET A 1 86 ? -2.790 -6.084 -7.578 1.00 94.56 86 MET A N 1
ATOM 676 C CA . MET A 1 86 ? -4.052 -6.617 -8.100 1.00 94.56 86 MET A CA 1
ATOM 677 C C . MET A 1 86 ? -4.517 -5.904 -9.373 1.00 94.56 86 MET A C 1
ATOM 679 O O . MET A 1 86 ? -5.030 -6.570 -10.265 1.00 94.56 86 MET A O 1
ATOM 683 N N . ASP A 1 87 ? -4.286 -4.595 -9.487 1.00 94.44 87 ASP A N 1
ATOM 684 C CA . ASP A 1 87 ? -4.649 -3.819 -10.677 1.00 94.44 87 ASP A CA 1
ATOM 685 C C . ASP A 1 87 ? -3.779 -4.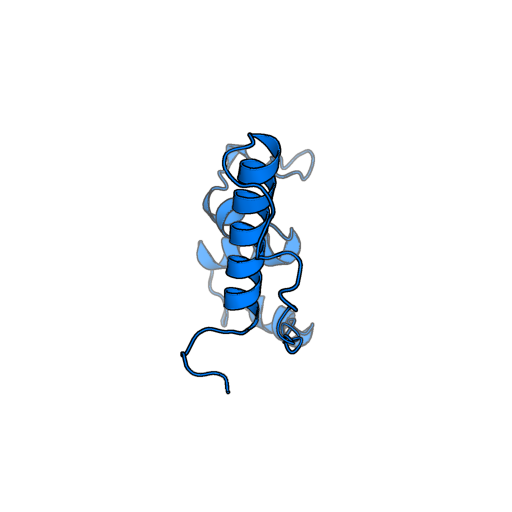241 -11.871 1.00 94.44 87 ASP A C 1
ATOM 687 O O . ASP A 1 87 ? -4.288 -4.474 -12.962 1.00 94.44 87 ASP A O 1
ATOM 691 N N . VAL A 1 88 ? -2.474 -4.443 -11.645 1.00 95.19 88 VAL A N 1
ATOM 692 C CA . VAL A 1 88 ? -1.549 -4.975 -12.661 1.00 95.19 88 VAL A CA 1
ATOM 693 C C . VAL A 1 88 ? -1.966 -6.375 -13.113 1.00 95.19 88 VAL A C 1
ATOM 695 O O . VAL A 1 88 ? -1.959 -6.666 -14.305 1.00 95.19 88 VAL A O 1
ATOM 698 N N . MET A 1 89 ? -2.341 -7.247 -12.175 1.00 93.56 89 MET A N 1
ATOM 699 C CA . MET A 1 89 ? -2.736 -8.626 -12.485 1.00 93.56 89 MET A CA 1
ATOM 700 C C . MET A 1 89 ? -4.090 -8.712 -13.199 1.00 93.56 89 MET A C 1
ATOM 702 O O . MET A 1 89 ? -4.321 -9.653 -13.956 1.00 93.56 89 MET A O 1
ATOM 706 N N . ALA A 1 90 ? -4.983 -7.750 -12.965 1.00 94.19 90 ALA A N 1
ATOM 707 C CA . ALA A 1 90 ? -6.286 -7.673 -13.617 1.00 94.19 90 ALA A CA 1
ATOM 708 C C . ALA A 1 90 ? -6.250 -6.950 -14.976 1.00 94.19 90 ALA A C 1
ATOM 710 O O . ALA A 1 90 ? -7.252 -6.978 -15.695 1.00 94.19 90 ALA A O 1
ATOM 711 N N . LEU A 1 91 ? -5.125 -6.315 -15.326 1.00 93.81 91 LEU A N 1
ATOM 712 C CA . LEU A 1 91 ? -4.980 -5.504 -16.529 1.00 93.81 91 LEU A CA 1
ATOM 713 C C . LEU A 1 91 ? -5.171 -6.344 -17.801 1.00 93.81 91 LEU A C 1
ATOM 715 O O . LEU A 1 91 ? -4.521 -7.372 -18.005 1.00 93.81 91 LEU A O 1
ATOM 719 N N . LYS A 1 92 ? -6.047 -5.879 -18.691 1.00 94.00 92 LYS A N 1
ATOM 720 C CA . LYS A 1 92 ? -6.299 -6.464 -20.013 1.00 94.00 92 LYS A CA 1
ATOM 721 C C . LYS A 1 92 ? -5.799 -5.528 -21.102 1.00 94.00 92 LYS A C 1
ATOM 723 O O . LYS A 1 92 ? -5.684 -4.326 -20.905 1.00 94.00 92 LYS A O 1
ATOM 728 N N . TRP A 1 93 ? -5.602 -6.058 -22.305 1.00 92.94 93 TRP A N 1
ATOM 729 C CA . TRP A 1 93 ? -5.242 -5.237 -23.467 1.00 92.94 93 TRP A CA 1
ATOM 730 C C . TRP A 1 93 ? -6.268 -4.139 -23.777 1.00 92.94 93 TRP A C 1
ATOM 732 O O . TRP A 1 93 ? -5.886 -3.067 -24.224 1.00 92.94 93 TRP A O 1
ATOM 742 N N . SER A 1 94 ? -7.551 -4.367 -23.475 1.00 94.94 94 SER A N 1
ATOM 743 C CA . SER A 1 94 ? -8.612 -3.359 -23.613 1.00 94.94 94 SER A CA 1
ATOM 744 C C . SER A 1 94 ? -8.488 -2.182 -22.642 1.00 94.94 94 SER A C 1
ATOM 746 O O . SER A 1 94 ? -9.155 -1.176 -22.835 1.00 94.94 94 SER A O 1
ATOM 748 N N . ASN A 1 95 ? -7.682 -2.323 -21.588 1.00 93.75 95 ASN A N 1
ATOM 749 C CA . ASN A 1 95 ? -7.422 -1.281 -20.598 1.00 93.75 95 ASN A CA 1
ATOM 750 C C . ASN A 1 95 ? -6.276 -0.350 -21.024 1.00 93.75 95 ASN A C 1
ATOM 752 O O . ASN A 1 95 ? -5.957 0.580 -20.293 1.00 93.75 95 ASN A O 1
ATOM 756 N N . ILE A 1 96 ? -5.618 -0.610 -22.161 1.00 93.50 96 ILE A N 1
ATOM 757 C CA . ILE A 1 96 ? -4.452 0.151 -22.617 1.00 93.50 96 ILE A CA 1
ATOM 758 C C . ILE A 1 96 ? -4.839 0.992 -23.828 1.00 93.50 96 ILE A C 1
ATOM 760 O O . ILE A 1 96 ? -5.093 0.463 -24.910 1.00 93.50 96 ILE A O 1
ATOM 764 N N . ASP A 1 97 ? -4.822 2.309 -23.651 1.00 94.81 97 ASP A N 1
ATOM 765 C CA . ASP A 1 97 ? -4.978 3.260 -24.743 1.00 94.81 97 ASP A CA 1
ATOM 766 C C . ASP A 1 97 ? -3.604 3.807 -25.141 1.00 94.81 97 ASP A C 1
ATOM 768 O O . ASP A 1 97 ? -3.021 4.667 -24.477 1.00 94.81 97 ASP A O 1
ATOM 772 N N . PHE A 1 98 ? -3.081 3.286 -26.250 1.00 92.12 98 PHE A N 1
ATOM 773 C CA . PHE A 1 98 ? -1.792 3.700 -26.798 1.00 92.12 98 PHE A CA 1
ATOM 774 C C . PHE A 1 98 ? -1.828 5.074 -27.482 1.00 92.12 98 PHE A C 1
ATOM 776 O O . PHE A 1 98 ? -0.770 5.672 -27.653 1.00 92.12 98 PHE A O 1
ATOM 783 N N . GLN A 1 99 ? -3.001 5.579 -27.880 1.00 94.50 99 GLN A N 1
ATOM 784 C CA . GLN A 1 99 ? -3.119 6.901 -28.505 1.00 94.50 99 GLN A CA 1
ATOM 785 C C . GLN A 1 99 ? -3.031 8.000 -27.449 1.00 94.50 99 GLN A C 1
ATOM 787 O O . GLN A 1 99 ? -2.338 8.995 -27.647 1.00 94.50 99 GLN A O 1
ATOM 792 N N . ASN A 1 100 ? -3.695 7.784 -26.313 1.00 94.38 100 ASN A N 1
ATOM 793 C CA . ASN A 1 100 ? -3.735 8.742 -25.211 1.00 94.38 100 ASN A CA 1
ATOM 794 C C . ASN A 1 100 ? -2.689 8.466 -24.119 1.00 94.38 100 ASN A C 1
ATOM 796 O O . ASN A 1 100 ? -2.556 9.260 -23.190 1.00 94.38 100 ASN A O 1
ATOM 800 N N . ALA A 1 101 ? -1.931 7.369 -24.234 1.00 90.50 101 ALA A N 1
ATOM 801 C CA . ALA A 1 101 ? -0.956 6.911 -23.243 1.00 90.50 101 ALA A CA 1
ATOM 802 C C . ALA A 1 101 ? -1.567 6.732 -21.839 1.00 90.50 101 ALA A C 1
ATOM 804 O O . ALA A 1 101 ? -0.972 7.107 -20.826 1.00 90.50 101 ALA A O 1
ATOM 805 N N . THR A 1 102 ? -2.763 6.141 -21.778 1.00 91.81 102 THR A N 1
ATOM 806 C CA . THR A 1 102 ? -3.520 5.937 -20.534 1.00 91.81 102 THR A CA 1
ATOM 807 C C . THR A 1 102 ? -3.805 4.463 -20.256 1.00 91.81 102 THR A C 1
ATOM 809 O O . THR A 1 102 ? -3.939 3.650 -21.170 1.00 91.81 102 THR A O 1
ATOM 812 N N . LEU A 1 103 ? -3.933 4.133 -18.967 1.00 89.25 103 LEU A N 1
ATOM 813 C CA . LEU A 1 103 ? -4.425 2.845 -18.474 1.00 89.25 103 LEU A CA 1
ATOM 814 C C . LEU A 1 103 ? -5.787 3.072 -17.806 1.00 89.25 103 LEU A C 1
ATOM 816 O O . LEU A 1 103 ? -5.893 3.965 -16.966 1.00 89.25 103 LEU A O 1
ATOM 820 N N . THR A 1 104 ? -6.820 2.325 -18.201 1.00 81.38 104 THR A N 1
ATOM 821 C CA . THR A 1 104 ? -8.217 2.507 -17.745 1.00 81.38 104 THR A CA 1
ATOM 822 C C . THR A 1 104 ? -8.832 1.213 -17.260 1.00 81.38 104 THR A C 1
ATOM 824 O O . THR A 1 104 ? -8.750 0.228 -18.017 1.00 81.38 104 THR A O 1
#

Secondary structure (DSSP, 8-state):
---SS--HHHHHHHHHHHHHHHHHHHHTTSSSS-GGGGPPPPP----PPPPPPHHHHHHHHSTTTS-SSHHHHHHHHHHHH---HHHHHH--GGGEETTTTEE-

Sequence (104 aa):
MQKDGAKASTVNQYCSVLRLILDMAVQERVVNSNPMQGVKRLKVDETRKRILTNEEIKRILDESVLPMGRERMAILIGMFTGLRLMDVMALKWSNIDFQNATLT

Radius of gyration: 22.69 Å; chains: 1; bounding box: 50×22×57 Å